Protein AF-A0A2N1RAL5-F1 (afdb_monomer)

Solvent-accessible surface area (backbone atoms only — not comparable to full-atom values): 7710 Å² total; per-residue (Å²): 137,82,58,87,99,52,55,80,84,59,44,75,66,57,49,51,49,62,73,67,53,59,91,88,62,84,84,85,90,74,63,95,84,52,67,53,90,86,69,48,92,73,83,84,86,72,82,98,60,65,66,68,70,50,48,60,52,45,48,76,76,49,85,77,63,82,90,53,84,50,64,41,76,43,75,52,80,60,92,86,56,87,80,82,78,56,68,67,61,54,50,46,54,54,49,48,72,66,37,99,54,85,70,45,74,34,73,37,58,94,88,113

Foldseek 3Di:
DDDPPADPVCDPVNVVVQVPDDPPDDDDDDDPPDPCVVPPPDDDDDPPDDVLVVLLRSLQRHDFDPPDPASAEDEDDDPPDPDPDDVVVSVQVSCVVSDPDRHDYHYDYPVD

Sequence (112 aa):
MVLKHLNPLLSPELMTVLMCMGHGDEIVFSDRNFPSSSNAKRLITYQGTTIEPLLHAVLHHLPIDYLVEHPVHMMRIPSDSDYTGNILGDYQRILDTYNSKPTNIGLLDRQD

Secondary structure (DSSP, 8-state):
-PPTTS-TTS-HHHHHHHHH--TT-------TTS-HHHH-SS----SS--HHHHHHHHHTT-PPPSSSS-SEEEEPPPTT------HHHHHHHHHHHH-SSPPPEEEE-TT-

Mean predicted aligned error: 3.42 Å

Nearest PDB structures (foldseek):
  4a34-assembly1_B  TM=9.397E-01  e=1.232E-05  Streptococcus pneumoniae TIGR4
  2wcv-assembly1_E-2  TM=9.170E-01  e=2.958E-04  Escherichia coli
  3mvk-assembly1_G  TM=9.188E-01  e=5.024E-04  Bifidobacterium longum subsp. infantis ATCC 15697 = JCM 1222 = DSM 20088
  2ob5-assembly1_A-2  TM=8.623E-01  e=7.987E-04  Agrobacterium fabrum str. C58
  2wcv-assembly1_A-2  TM=9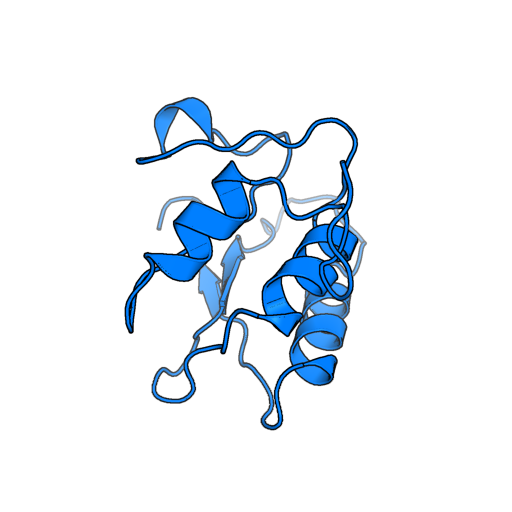.019E-01  e=1.549E-03  Escherichia coli

Structure (mmCIF, N/CA/C/O backbone):
data_AF-A0A2N1RAL5-F1
#
_entry.id   AF-A0A2N1RAL5-F1
#
loop_
_atom_site.group_PDB
_atom_site.id
_atom_site.type_symbol
_atom_site.label_atom_id
_atom_site.label_alt_id
_atom_site.label_comp_id
_atom_site.label_asym_id
_atom_site.label_entity_id
_atom_site.label_seq_id
_atom_site.pdbx_PDB_ins_code
_atom_site.Cartn_x
_atom_site.Cartn_y
_atom_site.Cartn_z
_atom_site.occupancy
_atom_site.B_iso_or_equiv
_atom_site.auth_seq_id
_atom_site.auth_comp_id
_atom_site.auth_asym_id
_atom_site.auth_atom_id
_atom_site.pdbx_PDB_model_num
ATOM 1 N N . MET A 1 1 ? -6.488 21.982 8.846 1.00 55.44 1 MET A N 1
ATOM 2 C CA . MET A 1 1 ? -6.375 21.893 10.320 1.00 55.44 1 MET A CA 1
ATOM 3 C C . MET A 1 1 ? -5.787 20.531 10.649 1.00 55.44 1 MET A C 1
ATOM 5 O O . MET A 1 1 ? -6.260 19.562 10.074 1.00 55.44 1 MET A O 1
ATOM 9 N N . VAL A 1 2 ? -4.747 20.456 11.483 1.00 82.38 2 VAL A N 1
ATOM 10 C CA . VAL A 1 2 ? -4.089 19.188 11.859 1.00 82.38 2 VAL A CA 1
ATOM 11 C C . VAL A 1 2 ? -4.661 18.714 13.192 1.00 82.38 2 VAL A C 1
ATOM 13 O O . VAL A 1 2 ? -4.857 19.525 14.098 1.00 82.38 2 VAL A O 1
ATOM 16 N N . LEU A 1 3 ? -4.955 17.421 13.303 1.00 91.25 3 LEU A N 1
ATOM 17 C CA . LEU A 1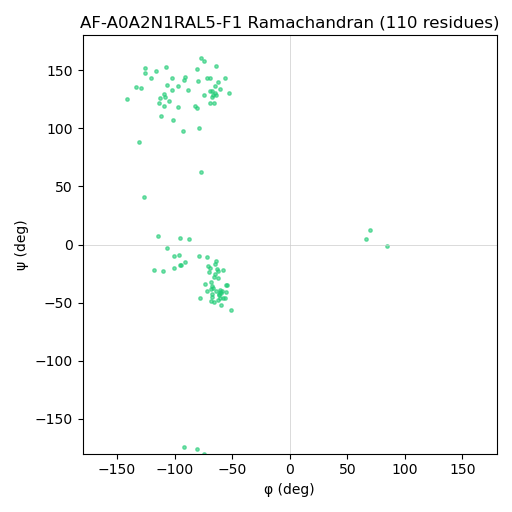 3 ? -5.452 16.812 14.535 1.00 91.25 3 LEU A CA 1
ATOM 18 C C . LEU A 1 3 ? -4.279 16.299 15.376 1.00 91.25 3 LEU A C 1
ATOM 20 O O . LEU A 1 3 ? -3.276 15.826 14.846 1.00 91.25 3 LEU A O 1
ATOM 24 N N . LYS A 1 4 ? -4.399 16.398 16.703 1.00 92.31 4 LYS A N 1
ATOM 25 C CA . LYS A 1 4 ? -3.388 15.851 17.617 1.00 92.31 4 LYS A CA 1
ATOM 26 C C . LYS A 1 4 ? -3.310 14.333 17.434 1.00 92.31 4 LYS A C 1
ATOM 28 O O . LYS A 1 4 ? -4.346 13.687 17.317 1.00 92.31 4 LYS A O 1
ATOM 33 N N . HIS A 1 5 ? -2.094 13.789 17.458 1.00 88.88 5 HIS A N 1
ATOM 34 C CA . HIS A 1 5 ? -1.804 12.349 17.359 1.00 88.88 5 HIS A CA 1
ATOM 35 C C . HIS A 1 5 ? -2.137 11.677 16.017 1.00 88.88 5 HIS A C 1
ATOM 37 O O . HIS A 1 5 ? -1.954 10.471 15.901 1.00 88.88 5 HIS A O 1
ATOM 43 N N . LEU A 1 6 ? -2.568 12.428 14.998 1.00 92.00 6 LEU A N 1
ATOM 44 C CA . LEU A 1 6 ? -2.740 11.908 13.642 1.00 92.00 6 LEU A CA 1
ATOM 45 C C . LEU A 1 6 ? -1.637 12.441 12.736 1.00 92.00 6 LEU A C 1
ATOM 47 O O . LEU A 1 6 ? -1.293 13.625 12.782 1.00 92.00 6 LEU A O 1
ATOM 51 N N . ASN A 1 7 ? -1.093 11.564 11.894 1.00 93.75 7 ASN A N 1
ATOM 52 C CA . ASN A 1 7 ? -0.122 11.972 10.892 1.00 93.75 7 ASN A CA 1
ATOM 53 C C . ASN A 1 7 ? -0.802 12.935 9.890 1.00 93.75 7 ASN A C 1
ATOM 55 O O . ASN A 1 7 ? -1.862 12.595 9.360 1.00 93.75 7 ASN A O 1
ATOM 59 N N . PRO A 1 8 ? -0.226 14.120 9.603 1.00 92.38 8 PRO A N 1
ATOM 60 C CA . PRO A 1 8 ? -0.838 15.111 8.713 1.00 92.38 8 PRO A CA 1
ATOM 61 C C . PRO A 1 8 ? -0.986 14.643 7.258 1.00 92.38 8 PRO A C 1
ATOM 63 O O . PRO A 1 8 ? -1.725 15.269 6.502 1.00 92.38 8 PRO A O 1
ATOM 66 N N . LEU A 1 9 ? -0.318 13.553 6.861 1.00 93.88 9 LEU A N 1
ATOM 67 C CA . LEU A 1 9 ? -0.522 12.907 5.563 1.00 93.88 9 LEU A CA 1
ATOM 68 C C . LEU A 1 9 ? -1.869 12.180 5.472 1.00 93.88 9 LEU A C 1
ATOM 70 O O . LEU A 1 9 ? -2.343 11.905 4.372 1.00 93.88 9 LEU A O 1
ATOM 74 N N . LEU A 1 10 ? -2.526 11.879 6.592 1.00 94.38 10 LEU A N 1
ATOM 75 C CA . LEU A 1 10 ? -3.847 11.261 6.582 1.00 94.38 10 LEU A CA 1
ATOM 76 C C . LEU A 1 10 ? -4.896 12.332 6.299 1.00 94.38 10 LEU A C 1
ATOM 78 O O . LEU A 1 10 ? -5.297 13.101 7.175 1.00 94.38 10 LEU A O 1
ATOM 82 N N . SER A 1 11 ? -5.340 12.385 5.044 1.00 93.88 11 SER A N 1
ATOM 83 C CA . SER A 1 11 ? -6.449 13.244 4.655 1.00 93.88 11 SER A CA 1
ATOM 84 C C . SER A 1 11 ? -7.727 12.786 5.370 1.00 93.88 11 SER A C 1
ATOM 86 O O . SER A 1 11 ? -7.864 11.599 5.688 1.00 93.88 11 SER A O 1
ATOM 88 N N . PRO A 1 12 ? -8.700 13.686 5.601 1.00 94.00 12 PRO A N 1
ATOM 89 C CA . PRO A 1 12 ? -9.991 13.297 6.167 1.00 94.00 12 PRO A CA 1
ATOM 90 C C . PRO A 1 12 ? -10.667 12.179 5.366 1.00 94.00 12 PRO A C 1
ATOM 92 O O . PRO A 1 12 ? -11.311 11.298 5.935 1.00 94.00 12 PRO A O 1
ATOM 95 N N . GLU A 1 13 ? -10.482 12.192 4.044 1.00 94.94 13 GLU A N 1
ATOM 96 C CA . GLU A 1 13 ? -11.027 11.171 3.163 1.00 94.94 13 GLU A CA 1
ATOM 97 C C . GLU A 1 13 ? -10.364 9.806 3.377 1.00 94.94 13 GLU A C 1
ATOM 99 O O . GLU A 1 13 ? -11.072 8.819 3.574 1.00 94.94 13 GLU A O 1
ATOM 104 N N . LEU A 1 14 ? -9.026 9.752 3.407 1.00 95.38 14 LEU A N 1
ATOM 105 C CA . LEU A 1 14 ? -8.297 8.509 3.661 1.00 95.38 14 LEU A CA 1
ATOM 106 C C . LEU A 1 14 ? -8.631 7.953 5.046 1.00 95.38 14 LEU A C 1
ATOM 108 O O . LEU A 1 14 ? -8.899 6.766 5.175 1.00 95.38 14 LEU A O 1
ATOM 112 N N . MET A 1 15 ? -8.693 8.811 6.067 1.00 95.00 15 MET A N 1
ATOM 113 C CA . MET A 1 15 ? -9.078 8.390 7.415 1.00 95.00 15 MET A CA 1
ATOM 114 C C . MET A 1 15 ? -10.486 7.785 7.442 1.00 95.00 15 MET A C 1
ATOM 116 O O . MET A 1 15 ? -10.701 6.753 8.068 1.00 95.00 15 MET A O 1
ATOM 120 N N . THR A 1 16 ? -11.435 8.388 6.721 1.00 95.62 16 THR A N 1
ATOM 121 C CA . THR A 1 16 ? -12.794 7.844 6.604 1.00 95.62 16 THR A CA 1
ATOM 122 C C . THR A 1 16 ? -12.781 6.466 5.944 1.00 95.62 16 THR A C 1
ATOM 124 O O . THR A 1 16 ? -13.462 5.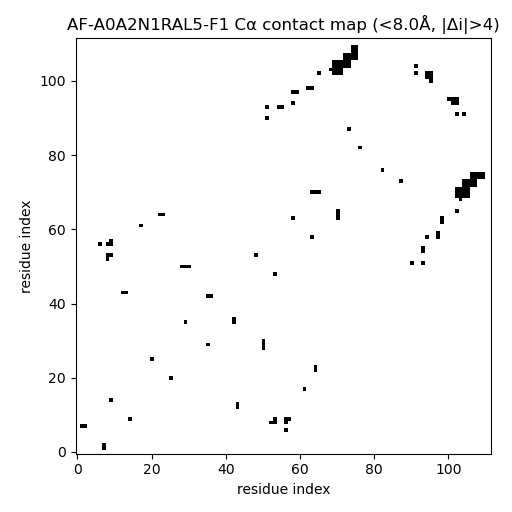568 6.423 1.00 95.62 16 THR A O 1
ATOM 127 N N . VAL A 1 17 ? -11.995 6.275 4.876 1.00 96.62 17 VAL A N 1
ATOM 128 C CA . VAL A 1 17 ? -11.842 4.956 4.238 1.00 96.62 17 VAL A CA 1
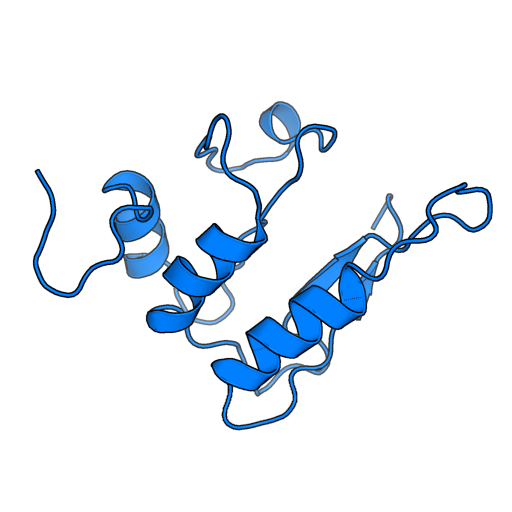ATOM 129 C C . VAL A 1 17 ? -11.297 3.938 5.232 1.00 96.62 17 VAL A C 1
ATOM 131 O O . VAL A 1 17 ? -11.937 2.913 5.428 1.00 96.62 17 VAL A O 1
ATOM 134 N N . LEU A 1 18 ? -10.186 4.245 5.906 1.00 96.38 18 LEU A N 1
ATOM 135 C CA . LEU A 1 18 ? -9.561 3.332 6.868 1.00 96.38 18 LEU A CA 1
ATOM 136 C C . LEU A 1 18 ? -10.510 2.955 8.015 1.00 96.38 18 LEU A C 1
ATOM 138 O O . LEU A 1 18 ? -10.553 1.798 8.411 1.00 96.38 18 LEU A O 1
ATOM 142 N N . MET A 1 19 ? -11.302 3.903 8.527 1.00 96.00 19 MET A N 1
ATOM 143 C CA . MET A 1 19 ? -12.287 3.641 9.587 1.00 96.00 19 MET A CA 1
ATOM 144 C C . MET A 1 19 ? -13.487 2.807 9.120 1.00 96.00 19 MET A C 1
ATOM 146 O O . MET A 1 19 ? -14.157 2.192 9.948 1.00 96.00 19 MET A O 1
ATOM 150 N N . CYS A 1 20 ? -13.796 2.818 7.822 1.00 96.56 20 CYS A N 1
ATOM 151 C CA . CYS A 1 20 ? -14.885 2.035 7.245 1.00 96.56 20 CYS A CA 1
ATOM 152 C C . CYS A 1 20 ? -14.449 0.644 6.767 1.00 96.56 20 CYS A C 1
ATOM 154 O O . CYS A 1 20 ? -15.326 -0.180 6.519 1.00 96.56 20 CYS A O 1
ATOM 156 N N . MET A 1 21 ? -13.144 0.389 6.619 1.00 96.88 21 MET A N 1
ATOM 157 C CA . MET A 1 21 ? -12.625 -0.923 6.231 1.00 96.88 21 MET A CA 1
ATOM 158 C C . MET A 1 21 ? -12.884 -1.955 7.334 1.00 96.88 21 MET A C 1
ATOM 160 O O . MET A 1 21 ? -12.573 -1.736 8.506 1.00 96.88 21 MET A O 1
ATOM 164 N N . GLY A 1 22 ? -13.466 -3.085 6.948 1.00 95.44 22 GLY A N 1
ATOM 165 C CA . GLY A 1 22 ? -13.647 -4.266 7.779 1.00 95.44 22 GLY A CA 1
ATOM 166 C C . GLY A 1 22 ? -12.499 -5.267 7.645 1.00 95.44 22 GLY A C 1
ATOM 167 O O . GLY A 1 22 ? -11.490 -5.033 6.981 1.00 95.44 22 GLY A O 1
ATOM 168 N N . HIS A 1 23 ? -12.657 -6.425 8.286 1.00 93.00 23 HIS A N 1
ATOM 169 C CA . HIS A 1 23 ? -11.699 -7.520 8.154 1.00 93.00 23 HIS A CA 1
ATOM 170 C C . HIS A 1 23 ? -11.734 -8.096 6.732 1.00 93.00 23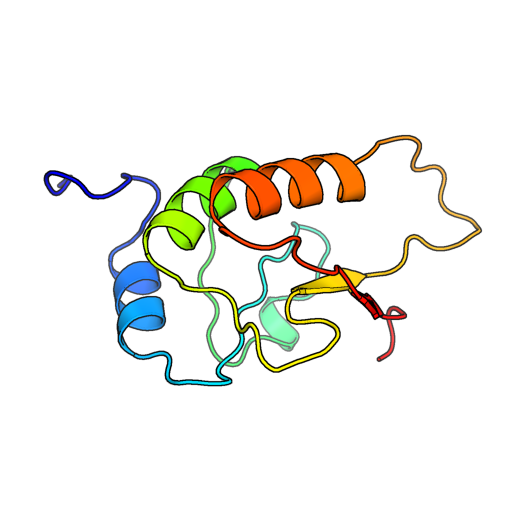 HIS A C 1
ATOM 172 O O . HIS A 1 23 ? -12.805 -8.459 6.245 1.00 93.00 23 HIS A O 1
ATOM 178 N N . GLY A 1 24 ? -10.567 -8.180 6.092 1.00 91.75 24 GLY A N 1
ATOM 179 C CA . GLY A 1 24 ? -10.424 -8.648 4.713 1.00 91.75 24 GLY A CA 1
ATOM 180 C C . GLY A 1 24 ? -10.657 -7.577 3.642 1.00 91.75 24 GLY A C 1
ATOM 181 O O . GLY A 1 24 ? -10.523 -7.887 2.463 1.00 91.75 24 GLY A O 1
ATOM 182 N N . ASP A 1 25 ? -10.984 -6.333 4.014 1.00 96.38 25 ASP A N 1
ATOM 183 C CA . ASP A 1 25 ? -10.974 -5.233 3.049 1.00 96.38 25 ASP A CA 1
ATOM 184 C C . ASP A 1 25 ? -9.537 -4.857 2.673 1.00 96.38 25 ASP A C 1
ATOM 186 O O . ASP A 1 25 ? -8.632 -4.823 3.509 1.00 96.38 25 ASP A O 1
ATOM 190 N N . GLU A 1 26 ? -9.346 -4.508 1.404 1.00 96.19 26 GLU A N 1
ATOM 191 C CA . GLU A 1 26 ? -8.033 -4.235 0.826 1.00 96.19 26 GLU A CA 1
ATOM 192 C C . GLU A 1 26 ? -7.910 -2.780 0.362 1.00 96.19 26 GLU A C 1
ATOM 194 O O . GLU A 1 26 ? -8.873 -2.148 -0.083 1.00 96.19 26 GLU A O 1
ATOM 199 N N . ILE A 1 27 ? -6.689 -2.251 0.429 1.00 97.25 27 ILE A N 1
ATOM 200 C CA . ILE A 1 27 ? -6.334 -0.923 -0.071 1.00 97.25 27 ILE A CA 1
ATOM 201 C C . ILE A 1 27 ? -5.046 -1.006 -0.889 1.00 97.25 27 ILE A C 1
ATOM 203 O O . ILE A 1 27 ? -4.073 -1.636 -0.482 1.00 97.25 27 ILE A O 1
ATOM 207 N N . VAL A 1 28 ? -5.033 -0.340 -2.046 1.00 97.38 28 VAL A N 1
ATOM 208 C CA . VAL A 1 28 ? -3.875 -0.303 -2.946 1.00 97.38 28 VAL A CA 1
ATOM 209 C C . VAL A 1 28 ? -3.183 1.052 -2.843 1.00 97.38 28 VAL A C 1
ATOM 211 O O . VAL A 1 28 ? -3.790 2.093 -3.099 1.00 97.38 28 VAL A O 1
ATOM 214 N N . PHE A 1 29 ? -1.888 1.035 -2.527 1.00 96.94 29 PHE A N 1
ATOM 215 C CA . PHE A 1 29 ? -1.009 2.198 -2.639 1.00 96.94 29 PHE A CA 1
ATOM 216 C C . PHE A 1 29 ? -0.328 2.175 -4.002 1.00 96.94 29 PHE A C 1
ATOM 218 O O . PHE A 1 29 ? 0.648 1.463 -4.217 1.00 96.94 29 PHE A O 1
ATOM 225 N N . SER A 1 30 ? -0.884 2.930 -4.943 1.00 96.00 30 SER A N 1
ATOM 226 C CA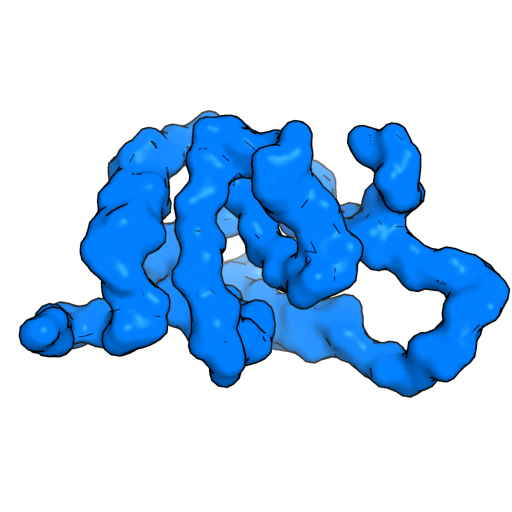 . SER A 1 30 ? -0.440 2.926 -6.332 1.00 96.00 30 SER A CA 1
ATOM 227 C C . SER A 1 30 ? 0.625 3.988 -6.609 1.00 96.00 30 SER A C 1
ATOM 229 O O . SER A 1 30 ? 0.506 5.119 -6.132 1.00 96.00 30 SER A O 1
ATOM 231 N N . ASP A 1 31 ? 1.619 3.663 -7.438 1.00 94.38 31 ASP A N 1
ATOM 232 C CA . ASP A 1 31 ? 2.542 4.660 -7.985 1.00 94.38 31 ASP A CA 1
ATOM 233 C C . ASP A 1 31 ? 1.882 5.518 -9.086 1.00 94.38 31 ASP A C 1
ATOM 235 O O . ASP A 1 31 ? 0.712 5.351 -9.431 1.00 94.38 31 ASP A O 1
ATOM 239 N N . ARG A 1 32 ? 2.645 6.460 -9.654 1.00 93.44 32 ARG A N 1
ATOM 240 C CA . ARG A 1 32 ? 2.153 7.384 -10.690 1.00 93.44 32 ARG A CA 1
ATOM 241 C C . ARG A 1 32 ? 1.844 6.728 -12.046 1.00 93.44 32 ARG A C 1
ATOM 243 O O . ARG A 1 32 ? 1.197 7.357 -12.876 1.00 93.44 32 ARG A O 1
ATOM 250 N N . ASN A 1 33 ? 2.405 5.551 -12.316 1.00 92.94 33 ASN A N 1
ATOM 251 C CA . ASN A 1 33 ? 2.286 4.835 -13.586 1.00 92.94 33 ASN A CA 1
ATOM 252 C C . ASN A 1 33 ? 1.158 3.794 -13.541 1.00 92.94 33 ASN A C 1
ATOM 254 O O . ASN A 1 33 ? 0.712 3.326 -14.590 1.00 92.94 33 ASN A O 1
ATOM 258 N N . PHE A 1 34 ? 0.703 3.418 -12.345 1.00 95.44 34 PHE A N 1
ATOM 259 C CA . PHE A 1 34 ? -0.434 2.532 -12.172 1.00 95.44 34 PHE A CA 1
ATOM 260 C C . PHE A 1 34 ? -1.723 3.193 -12.700 1.00 95.44 34 PHE A C 1
ATOM 262 O O . PHE A 1 34 ? -1.982 4.370 -12.431 1.00 95.44 34 PHE A O 1
ATOM 269 N N . PRO A 1 35 ? -2.575 2.458 -13.435 1.00 96.38 35 PRO A N 1
ATOM 270 C CA . PRO A 1 35 ? -3.821 2.982 -13.986 1.00 96.38 35 PRO A CA 1
ATOM 271 C C . PRO A 1 35 ? -4.927 3.104 -12.916 1.00 96.38 35 PRO A C 1
ATOM 273 O O . PRO A 1 35 ? -5.976 2.463 -13.009 1.00 96.38 35 PRO A O 1
ATOM 276 N N . SER A 1 36 ? -4.719 3.933 -11.886 1.00 96.94 36 SER A N 1
ATOM 277 C CA . SER A 1 36 ? -5.636 4.053 -10.740 1.00 96.94 36 SER A CA 1
ATOM 278 C C . SER A 1 36 ? -7.032 4.515 -11.162 1.00 96.94 36 SER A C 1
ATOM 280 O O . SER A 1 36 ? -8.026 3.970 -10.692 1.00 96.94 36 SER A O 1
ATOM 282 N N . SER A 1 37 ? -7.125 5.466 -12.097 1.00 96.56 37 SER A N 1
ATOM 283 C CA . SER A 1 37 ? -8.407 6.037 -12.541 1.00 96.56 37 SER A CA 1
ATOM 284 C C . SER A 1 37 ? -9.354 5.027 -13.189 1.00 96.56 37 SER A C 1
ATOM 286 O O . SER A 1 37 ? -10.563 5.217 -13.122 1.00 96.56 37 SER A O 1
ATOM 288 N N . SER A 1 38 ? -8.831 3.972 -13.821 1.00 97.12 38 SER A N 1
ATOM 289 C CA . SER A 1 38 ? -9.655 2.939 -14.463 1.00 97.12 38 SER A CA 1
ATOM 290 C C . SER A 1 38 ? -9.936 1.731 -13.569 1.00 97.12 38 SER A C 1
ATOM 292 O O . SER A 1 38 ? -10.837 0.964 -13.884 1.00 97.12 38 SER A O 1
ATOM 294 N N . ASN A 1 39 ? -9.171 1.538 -12.489 1.00 96.12 39 ASN A N 1
ATOM 295 C CA . ASN A 1 39 ? -9.249 0.337 -11.644 1.00 96.12 39 ASN A CA 1
ATOM 296 C C . ASN A 1 39 ? -9.839 0.600 -10.253 1.00 96.12 39 ASN A C 1
ATOM 298 O O . ASN A 1 39 ? -10.335 -0.317 -9.602 1.00 96.12 39 ASN A O 1
ATOM 302 N N . ALA A 1 40 ? -9.785 1.838 -9.764 1.00 96.69 40 ALA A N 1
ATOM 303 C CA . ALA A 1 40 ? -10.213 2.147 -8.409 1.00 96.69 40 ALA A CA 1
ATOM 304 C C . ALA A 1 40 ? -11.744 2.134 -8.273 1.00 96.69 40 ALA A C 1
ATOM 306 O O . ALA A 1 40 ? -12.450 2.856 -8.974 1.00 96.69 40 ALA A O 1
ATOM 307 N N . LYS A 1 41 ? -12.256 1.396 -7.279 1.00 95.44 41 LYS A N 1
ATOM 308 C CA . LYS A 1 41 ? -13.647 1.551 -6.806 1.00 95.44 41 LYS A CA 1
ATOM 309 C C . LYS A 1 41 ? -13.854 2.905 -6.119 1.00 95.44 41 LYS A C 1
ATOM 311 O O . LYS A 1 41 ? -14.910 3.518 -6.233 1.00 95.44 41 LYS A O 1
ATOM 316 N N . ARG A 1 42 ? -12.825 3.364 -5.402 1.00 95.81 42 ARG A N 1
ATOM 317 C CA . ARG A 1 42 ? -12.732 4.682 -4.775 1.00 95.81 42 ARG A CA 1
ATOM 318 C C . ARG A 1 42 ? -11.304 5.186 -4.929 1.00 95.81 42 ARG A C 1
ATOM 320 O O . ARG A 1 42 ? -10.371 4.493 -4.537 1.00 95.81 42 ARG A O 1
ATOM 327 N N . LEU A 1 43 ? -11.144 6.373 -5.506 1.00 96.69 43 LEU A N 1
ATOM 328 C CA . LEU A 1 43 ? -9.838 6.951 -5.807 1.00 96.69 43 LEU A CA 1
ATOM 329 C C . LEU A 1 43 ? -9.545 8.128 -4.877 1.00 96.69 43 LEU A C 1
ATOM 331 O O . LEU A 1 43 ? -10.242 9.137 -4.927 1.00 96.69 43 LEU A O 1
ATOM 335 N N . ILE A 1 44 ? -8.475 8.018 -4.089 1.00 96.38 44 ILE A N 1
ATOM 336 C CA . ILE A 1 44 ? -7.908 9.126 -3.312 1.00 96.38 44 ILE A CA 1
ATOM 337 C C . ILE A 1 44 ? -6.539 9.438 -3.904 1.00 96.38 44 ILE A C 1
ATOM 339 O O . ILE A 1 44 ? -5.703 8.549 -4.045 1.00 96.38 44 ILE A O 1
ATOM 343 N N . THR A 1 45 ? -6.310 10.697 -4.271 1.00 94.88 45 THR A N 1
ATOM 344 C CA . THR A 1 45 ? -5.084 11.099 -4.971 1.00 94.88 45 THR A CA 1
ATOM 345 C C . THR A 1 45 ? -4.168 11.910 -4.062 1.00 94.88 45 THR A C 1
ATOM 347 O O . THR A 1 45 ? -4.570 12.944 -3.533 1.00 94.88 45 THR A O 1
ATOM 350 N N . TYR A 1 46 ? -2.912 11.478 -3.950 1.00 92.94 46 TYR A N 1
ATOM 351 C CA . TYR A 1 46 ? -1.843 12.189 -3.252 1.00 92.94 46 TYR A CA 1
ATOM 352 C C . TYR A 1 46 ? -0.799 12.681 -4.253 1.00 92.94 46 TYR A C 1
ATOM 354 O O . TYR A 1 46 ? -0.071 11.892 -4.847 1.00 92.94 46 TYR A O 1
ATOM 362 N N . GLN A 1 47 ? -0.720 13.996 -4.449 1.00 87.38 47 GLN A N 1
ATOM 36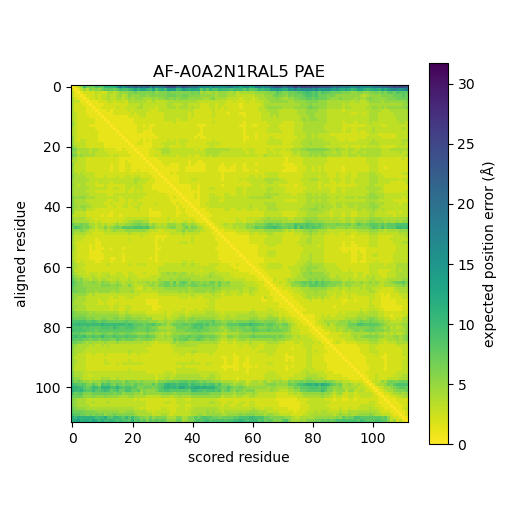3 C CA . GLN A 1 47 ? 0.260 14.603 -5.352 1.00 87.38 47 GLN A CA 1
ATOM 364 C C . GLN A 1 47 ? 1.566 14.896 -4.606 1.00 87.38 47 GLN A C 1
ATOM 366 O O . GLN A 1 47 ? 1.548 15.447 -3.507 1.00 87.38 47 GLN A O 1
ATOM 371 N N . GLY A 1 48 ? 2.704 14.527 -5.199 1.00 87.69 48 GLY A N 1
ATOM 372 C CA . GLY A 1 48 ? 4.036 14.834 -4.657 1.00 87.69 48 GLY A CA 1
ATOM 373 C C . GLY A 1 48 ? 4.418 14.092 -3.369 1.00 87.69 48 GLY A C 1
ATOM 374 O O . GLY A 1 48 ? 5.400 14.458 -2.734 1.00 87.69 48 GLY A O 1
ATOM 375 N N . THR A 1 49 ? 3.661 13.065 -2.977 1.00 93.31 49 THR A N 1
ATOM 376 C CA . THR A 1 49 ? 3.969 12.212 -1.820 1.00 93.31 49 THR A CA 1
ATOM 377 C C . THR A 1 49 ? 4.405 10.840 -2.317 1.00 93.31 49 THR A C 1
ATOM 379 O O . THR A 1 49 ? 3.730 10.247 -3.156 1.00 93.31 49 THR A O 1
ATOM 382 N N . THR A 1 50 ? 5.537 10.337 -1.828 1.00 93.75 50 THR A N 1
ATOM 383 C CA . THR A 1 50 ? 5.952 8.954 -2.087 1.00 93.75 50 THR A CA 1
ATOM 384 C C . THR A 1 50 ? 5.153 7.989 -1.211 1.00 93.75 50 THR A C 1
ATOM 386 O O . THR A 1 50 ? 4.566 8.379 -0.203 1.00 93.75 50 THR A O 1
ATOM 389 N N . ILE A 1 51 ? 5.116 6.712 -1.586 1.00 96.25 51 ILE A N 1
ATOM 390 C CA . ILE A 1 51 ? 4.333 5.705 -0.856 1.00 96.25 51 ILE A CA 1
ATOM 391 C C . ILE A 1 51 ? 4.899 5.458 0.551 1.00 96.25 51 ILE A C 1
ATOM 393 O O . ILE A 1 51 ? 4.126 5.322 1.490 1.00 96.25 51 ILE A O 1
ATOM 397 N N . GLU A 1 52 ? 6.223 5.465 0.734 1.00 95.88 52 GLU A N 1
ATOM 398 C CA . GLU A 1 52 ? 6.873 5.197 2.031 1.00 95.88 52 GLU A CA 1
ATOM 399 C C . GLU A 1 52 ? 6.328 6.033 3.210 1.00 95.88 52 GLU A C 1
ATOM 401 O O . GLU A 1 52 ? 5.863 5.444 4.189 1.00 95.88 52 GLU A O 1
ATOM 406 N N . PRO A 1 53 ? 6.313 7.382 3.167 1.00 95.38 53 PRO A N 1
ATOM 407 C CA . PRO A 1 53 ? 5.783 8.182 4.268 1.00 95.38 53 PRO A CA 1
ATOM 408 C C . PRO A 1 53 ? 4.274 7.985 4.468 1.00 95.38 53 PRO A C 1
ATOM 410 O O . PRO A 1 53 ? 3.785 8.109 5.593 1.00 95.38 53 PRO A O 1
ATOM 413 N N . LEU A 1 54 ? 3.534 7.649 3.406 1.00 95.75 54 LEU A N 1
ATOM 414 C CA . LEU A 1 54 ? 2.113 7.329 3.505 1.00 95.75 54 LEU A CA 1
ATOM 415 C C . LEU A 1 54 ? 1.893 5.969 4.184 1.00 95.75 54 LEU A C 1
ATOM 417 O O . LEU A 1 54 ? 1.020 5.866 5.041 1.00 95.75 54 LEU A O 1
ATOM 421 N N . LEU A 1 55 ? 2.718 4.960 3.888 1.00 96.44 55 LEU A N 1
ATOM 422 C CA . LEU A 1 55 ? 2.685 3.663 4.568 1.00 96.44 55 LEU A CA 1
ATOM 423 C C . LEU A 1 55 ? 2.948 3.817 6.066 1.00 96.44 55 LEU A C 1
ATOM 425 O O . LEU A 1 55 ? 2.174 3.300 6.864 1.00 96.44 55 LEU A O 1
ATOM 429 N N . HIS A 1 56 ? 3.960 4.594 6.466 1.00 95.75 56 HIS A N 1
ATOM 430 C CA . HIS A 1 56 ? 4.196 4.911 7.881 1.00 95.75 56 HIS A CA 1
ATOM 431 C C . HIS A 1 56 ? 2.971 5.544 8.560 1.00 95.75 56 HIS A C 1
ATOM 433 O O . HIS A 1 56 ? 2.657 5.235 9.710 1.00 95.75 56 HIS A O 1
ATOM 439 N N . ALA A 1 57 ? 2.281 6.447 7.858 1.00 95.38 57 ALA A N 1
ATOM 440 C CA . ALA A 1 57 ? 1.086 7.106 8.369 1.00 95.38 57 ALA A CA 1
ATOM 441 C C . ALA A 1 57 ? -0.089 6.129 8.530 1.00 95.38 57 ALA A C 1
ATOM 443 O O . ALA A 1 57 ? -0.796 6.186 9.534 1.00 95.38 57 ALA A O 1
ATOM 444 N N . VAL A 1 58 ? -0.295 5.242 7.554 1.00 95.94 58 VAL A N 1
ATOM 445 C CA . VAL A 1 58 ? -1.428 4.310 7.539 1.00 95.94 58 VAL A CA 1
ATOM 446 C C . VAL A 1 58 ? -1.213 3.129 8.480 1.00 95.94 58 VAL A C 1
ATOM 448 O O . VAL A 1 58 ? -2.108 2.827 9.265 1.00 95.94 58 VAL A O 1
ATOM 451 N N . LEU A 1 59 ? -0.039 2.493 8.467 1.00 95.31 59 LEU A N 1
ATOM 452 C CA . LEU A 1 59 ? 0.255 1.297 9.272 1.00 95.31 59 LEU A CA 1
ATOM 453 C C . LEU A 1 59 ? 0.241 1.562 10.782 1.00 95.31 59 LEU A C 1
ATOM 455 O O . LEU A 1 59 ? 0.099 0.637 11.573 1.00 95.31 59 LEU A O 1
ATOM 459 N N . HIS A 1 60 ? 0.319 2.827 11.202 1.00 93.25 60 HIS A N 1
ATOM 460 C CA . HIS A 1 60 ? 0.080 3.193 12.596 1.00 93.25 60 HIS A CA 1
ATOM 461 C C . HIS A 1 60 ? -1.371 2.933 13.049 1.00 93.25 60 HIS A C 1
ATOM 463 O O . HIS A 1 60 ? -1.620 2.741 14.237 1.00 93.25 60 HIS A O 1
ATOM 469 N N . HIS A 1 61 ? -2.325 2.936 12.114 1.00 92.81 61 HIS A N 1
ATOM 470 C CA . HIS A 1 61 ? -3.758 2.793 12.381 1.00 92.81 61 HIS A CA 1
ATOM 471 C C . HIS A 1 61 ? -4.383 1.543 11.748 1.00 92.81 61 HIS A C 1
ATOM 473 O O . HIS A 1 61 ? -5.437 1.109 12.206 1.00 92.81 61 HIS A O 1
ATOM 479 N N . LEU A 1 62 ? -3.764 0.984 10.704 1.00 93.81 62 LEU A N 1
ATOM 480 C CA . LEU A 1 62 ? -4.275 -0.159 9.953 1.00 93.81 62 LEU A CA 1
ATOM 481 C C . LEU A 1 62 ? -3.556 -1.450 10.382 1.00 93.81 62 LEU A C 1
ATOM 483 O O . LEU A 1 62 ? -2.393 -1.634 10.014 1.00 93.81 62 LEU A O 1
ATOM 487 N N . PRO A 1 63 ? -4.215 -2.351 11.133 1.00 92.19 63 PRO A N 1
ATOM 488 C CA . PRO A 1 63 ? -3.642 -3.653 11.446 1.00 92.19 63 PRO A CA 1
ATOM 489 C C . PRO A 1 63 ? -3.587 -4.526 10.187 1.00 92.19 63 PRO A C 1
ATOM 491 O O . PRO A 1 63 ? -4.580 -4.653 9.472 1.00 92.19 63 PRO A O 1
ATOM 494 N N . ILE A 1 64 ? -2.436 -5.151 9.939 1.00 92.44 64 ILE A N 1
ATOM 495 C CA . ILE A 1 64 ? -2.268 -6.107 8.840 1.00 92.44 64 ILE A CA 1
ATOM 496 C C . ILE A 1 64 ? -2.837 -7.469 9.243 1.00 92.44 64 ILE A C 1
ATOM 498 O O . ILE A 1 64 ? -2.689 -7.909 10.387 1.00 92.44 64 ILE A O 1
ATOM 502 N N . ASP A 1 65 ? -3.501 -8.133 8.297 1.00 89.88 65 ASP A N 1
ATOM 503 C CA . ASP A 1 65 ? -4.071 -9.457 8.521 1.00 89.88 65 ASP A CA 1
ATOM 504 C C . ASP A 1 65 ? -2.965 -10.492 8.783 1.00 89.88 65 ASP A C 1
ATOM 506 O O . ASP A 1 65 ? -1.976 -10.577 8.062 1.00 89.88 65 ASP A O 1
ATOM 510 N N . TYR A 1 66 ? -3.118 -11.279 9.843 1.00 85.31 66 TYR A N 1
ATOM 511 C CA . TYR A 1 66 ? -2.144 -12.284 10.268 1.00 85.31 66 TYR A CA 1
ATOM 512 C C . TYR A 1 66 ? -2.595 -13.720 9.971 1.00 85.31 66 TYR A C 1
ATOM 514 O O . TYR A 1 66 ? -1.865 -14.657 10.301 1.00 85.31 66 TYR A O 1
ATOM 522 N N . LEU A 1 67 ? -3.804 -13.909 9.431 1.00 88.12 67 LEU A N 1
ATOM 523 C CA . LEU A 1 67 ? -4.399 -15.224 9.173 1.00 88.12 67 LEU A CA 1
ATOM 524 C C . LEU A 1 67 ? -4.201 -15.711 7.734 1.00 88.12 67 LEU A C 1
ATOM 526 O O . LEU A 1 67 ? -4.495 -16.870 7.444 1.00 88.12 67 LEU A O 1
ATOM 530 N N . VAL A 1 68 ? -3.693 -14.856 6.849 1.00 91.06 68 VAL A N 1
ATOM 531 C CA . VAL A 1 68 ? -3.433 -15.175 5.441 1.00 91.06 68 VAL A CA 1
ATOM 532 C C . VAL A 1 68 ? -1.936 -15.312 5.174 1.00 91.06 68 VAL A C 1
ATOM 534 O O . VAL A 1 68 ? -1.108 -14.714 5.859 1.00 91.06 68 VAL A O 1
ATOM 537 N N . GLU A 1 69 ? -1.582 -16.114 4.169 1.00 92.19 69 GLU A N 1
ATOM 538 C CA . GLU A 1 69 ? -0.181 -16.391 3.823 1.00 92.19 69 GLU A CA 1
ATOM 539 C C . GLU A 1 69 ? 0.563 -15.137 3.344 1.00 92.19 69 GLU A C 1
ATOM 541 O O . GLU A 1 69 ? 1.709 -14.915 3.737 1.00 92.19 69 GLU A O 1
ATOM 546 N N . HIS A 1 70 ? -0.111 -14.303 2.546 1.00 95.06 70 HIS A N 1
ATOM 547 C CA . HIS A 1 70 ? 0.413 -13.060 1.986 1.00 95.06 70 HIS A CA 1
ATOM 548 C C . HIS A 1 70 ? -0.590 -11.919 2.217 1.00 95.06 70 HIS A C 1
ATOM 550 O O . HIS A 1 70 ? -1.458 -11.686 1.381 1.00 95.06 70 HIS A O 1
ATOM 556 N N . PRO A 1 71 ? -0.528 -11.200 3.350 1.00 94.44 71 PRO A N 1
ATOM 557 C CA . PRO A 1 71 ? -1.458 -10.099 3.624 1.00 94.44 71 PRO A CA 1
ATOM 558 C C . PRO A 1 71 ? -1.096 -8.798 2.897 1.00 94.44 71 PRO A C 1
ATOM 560 O O . PRO A 1 71 ? -1.865 -7.841 2.909 1.00 94.44 71 PRO A O 1
ATOM 563 N N . VAL A 1 72 ? 0.088 -8.742 2.283 1.00 96.38 72 VAL A N 1
ATOM 564 C CA . VAL A 1 72 ? 0.547 -7.620 1.464 1.00 96.38 72 VAL A CA 1
ATOM 565 C C . VAL A 1 72 ? 1.023 -8.172 0.135 1.00 96.38 72 VAL A C 1
ATOM 567 O O . VAL A 1 72 ? 1.774 -9.145 0.099 1.00 96.38 72 VAL A O 1
ATOM 570 N N . HIS A 1 73 ? 0.624 -7.518 -0.949 1.00 96.94 73 HIS A N 1
ATOM 571 C CA . HIS A 1 73 ? 1.032 -7.878 -2.298 1.00 96.94 73 HIS A CA 1
ATOM 572 C C . HIS A 1 73 ? 1.751 -6.716 -2.973 1.00 96.94 73 HIS A C 1
ATOM 574 O O . HIS A 1 73 ? 1.394 -5.550 -2.799 1.00 96.94 73 HIS A O 1
ATOM 580 N N . MET A 1 74 ? 2.762 -7.048 -3.770 1.00 97.12 74 MET A N 1
ATOM 581 C CA . MET A 1 74 ? 3.428 -6.120 -4.677 1.00 97.12 74 MET A CA 1
ATOM 582 C C . MET A 1 74 ? 3.421 -6.687 -6.091 1.00 97.12 74 MET A C 1
ATOM 584 O O . MET A 1 74 ? 3.443 -7.901 -6.294 1.00 97.12 74 MET A O 1
ATOM 588 N N . MET A 1 75 ? 3.438 -5.798 -7.082 1.00 96.19 75 MET A N 1
ATOM 589 C CA . MET A 1 75 ? 3.652 -6.217 -8.461 1.00 96.19 75 MET A CA 1
ATOM 590 C C . MET A 1 75 ? 5.081 -6.745 -8.612 1.00 96.19 75 MET A C 1
ATOM 592 O O . MET A 1 75 ? 6.048 -6.096 -8.200 1.00 96.19 75 MET A O 1
ATOM 596 N N . ARG A 1 76 ? 5.219 -7.915 -9.233 1.00 94.88 76 ARG A N 1
ATOM 597 C CA . ARG A 1 76 ? 6.506 -8.484 -9.611 1.00 94.88 76 ARG A CA 1
ATOM 598 C C . ARG A 1 76 ? 7.214 -7.545 -10.579 1.00 94.88 76 ARG A C 1
ATOM 600 O O . ARG A 1 76 ? 6.632 -7.074 -11.555 1.00 94.88 76 ARG A O 1
ATOM 607 N N . ILE A 1 77 ? 8.494 -7.305 -10.319 1.00 92.75 77 ILE A N 1
ATOM 608 C CA . ILE A 1 77 ? 9.351 -6.562 -11.240 1.00 92.75 77 ILE A CA 1
ATOM 609 C C . ILE A 1 77 ? 9.565 -7.443 -12.481 1.00 92.75 77 ILE A C 1
ATOM 611 O O . ILE A 1 77 ? 10.041 -8.572 -12.323 1.00 92.75 77 ILE A O 1
ATOM 615 N N . PRO A 1 78 ? 9.210 -6.974 -13.692 1.00 90.25 78 PRO A N 1
ATOM 616 C CA . PRO A 1 78 ? 9.437 -7.731 -14.918 1.00 90.25 78 PRO A CA 1
ATOM 617 C C . PRO A 1 78 ? 10.911 -8.111 -15.080 1.00 90.25 78 PRO A C 1
ATOM 619 O O . PRO A 1 78 ? 11.799 -7.329 -14.740 1.00 90.25 78 PRO A O 1
ATOM 622 N N . SER A 1 79 ? 11.181 -9.302 -15.616 1.00 89.25 79 SER A N 1
ATOM 623 C CA . SER A 1 79 ? 12.549 -9.814 -15.783 1.00 89.25 79 SER A CA 1
ATOM 624 C C . SER A 1 79 ? 13.412 -8.978 -16.734 1.00 89.25 79 SER A C 1
ATOM 626 O O . SER A 1 79 ? 14.633 -9.068 -16.688 1.00 89.25 79 SER A O 1
ATOM 628 N N . ASP A 1 80 ? 12.780 -8.202 -17.611 1.00 92.50 80 ASP A N 1
ATOM 629 C CA . ASP A 1 80 ? 13.396 -7.291 -18.576 1.00 92.50 80 ASP A CA 1
ATOM 630 C C . ASP A 1 80 ? 13.490 -5.837 -18.073 1.00 92.50 80 ASP A C 1
ATOM 632 O O . ASP A 1 80 ? 13.903 -4.951 -18.820 1.00 92.50 80 ASP A O 1
ATOM 636 N N . SER A 1 81 ? 13.124 -5.580 -16.814 1.00 90.38 81 SER A N 1
ATOM 637 C CA . SER A 1 81 ? 13.241 -4.267 -16.178 1.00 90.38 81 SER A CA 1
ATOM 638 C C . SER A 1 81 ? 14.703 -3.874 -15.934 1.00 90.38 81 SER A C 1
ATOM 640 O O . SER A 1 81 ? 15.522 -4.697 -15.529 1.00 90.38 81 SER A O 1
ATOM 642 N N . ASP A 1 82 ? 15.020 -2.588 -16.098 1.00 93.69 82 ASP A N 1
ATOM 643 C CA . ASP A 1 82 ? 16.310 -1.982 -15.739 1.00 93.69 82 ASP A CA 1
ATOM 644 C C . ASP A 1 82 ? 16.361 -1.492 -14.277 1.00 93.69 82 ASP A C 1
ATOM 646 O O . ASP A 1 82 ? 17.340 -0.881 -13.839 1.00 93.69 82 ASP A O 1
ATOM 650 N N . TYR A 1 83 ? 15.308 -1.759 -13.501 1.00 92.38 83 TYR A N 1
ATOM 651 C CA . TYR A 1 83 ? 15.216 -1.363 -12.103 1.00 92.38 83 TYR A CA 1
ATOM 652 C C . TYR A 1 83 ? 16.253 -2.087 -11.232 1.00 92.38 83 TYR A C 1
ATOM 654 O O . TYR A 1 83 ? 16.249 -3.309 -11.107 1.00 92.38 83 TYR A O 1
ATOM 662 N N . THR A 1 84 ? 17.102 -1.309 -10.559 1.00 91.00 84 THR A N 1
ATOM 663 C CA . THR A 1 84 ? 18.187 -1.803 -9.687 1.00 91.00 84 THR A CA 1
ATOM 664 C C . THR A 1 84 ? 17.998 -1.450 -8.208 1.00 91.00 84 THR A C 1
ATOM 666 O O . THR A 1 84 ? 18.900 -1.656 -7.397 1.00 91.00 84 THR A O 1
ATOM 669 N N . GLY A 1 85 ? 16.843 -0.886 -7.842 1.00 93.19 85 GLY A N 1
ATOM 670 C CA . GLY A 1 85 ? 16.549 -0.491 -6.464 1.00 93.19 85 GLY A CA 1
ATOM 671 C C . GLY A 1 85 ? 16.091 -1.653 -5.574 1.00 93.19 85 GLY A C 1
ATOM 672 O O . GLY A 1 85 ? 16.043 -2.807 -5.993 1.00 93.19 85 GLY A O 1
ATOM 673 N N . ASN A 1 86 ? 15.722 -1.331 -4.331 1.00 94.56 86 ASN A N 1
ATOM 674 C CA . ASN A 1 86 ? 15.312 -2.307 -3.317 1.00 94.56 86 ASN A CA 1
ATOM 675 C C . ASN A 1 86 ? 13.942 -1.982 -2.693 1.00 94.56 86 ASN A C 1
ATOM 677 O O . ASN A 1 86 ? 13.751 -2.142 -1.489 1.00 94.56 86 ASN A O 1
ATOM 681 N N . ILE A 1 87 ? 12.971 -1.544 -3.501 1.00 93.88 87 ILE A N 1
ATOM 682 C CA . ILE A 1 87 ? 11.660 -1.115 -2.986 1.00 93.88 87 ILE A CA 1
ATOM 683 C C . ILE A 1 87 ? 10.969 -2.193 -2.141 1.00 93.88 87 ILE A C 1
ATOM 685 O O . ILE A 1 87 ? 10.342 -1.880 -1.134 1.00 93.88 87 ILE A O 1
ATOM 689 N N . LEU A 1 88 ? 11.137 -3.471 -2.498 1.00 94.44 88 LEU A N 1
ATOM 690 C CA . LEU A 1 88 ? 10.605 -4.589 -1.720 1.00 94.44 88 LEU A CA 1
ATOM 691 C C . LEU A 1 88 ? 11.226 -4.640 -0.322 1.00 94.44 88 LEU A C 1
ATOM 693 O O . LEU A 1 88 ? 10.503 -4.738 0.663 1.00 94.44 88 LEU A O 1
ATOM 697 N N . GLY A 1 89 ? 12.554 -4.541 -0.220 1.00 95.56 89 GLY A N 1
ATOM 698 C CA . GLY A 1 89 ? 13.239 -4.535 1.070 1.00 95.56 89 GLY A CA 1
ATOM 699 C C . GLY A 1 89 ? 12.953 -3.275 1.891 1.00 95.56 89 GLY A C 1
ATOM 700 O O . GLY A 1 89 ? 12.900 -3.347 3.118 1.00 95.56 89 GLY A O 1
ATOM 701 N N . ASP A 1 90 ? 12.737 -2.133 1.237 1.00 95.75 90 ASP A N 1
ATOM 702 C CA . ASP A 1 90 ? 12.336 -0.898 1.911 1.00 95.75 90 ASP A CA 1
ATOM 703 C C . ASP A 1 90 ? 10.923 -1.017 2.494 1.00 95.75 90 ASP A C 1
ATOM 705 O O . ASP A 1 90 ? 10.726 -0.718 3.671 1.00 95.75 90 ASP A O 1
ATOM 709 N N . TYR A 1 91 ? 9.962 -1.558 1.741 1.00 96.25 91 TYR A N 1
ATOM 710 C CA . TYR A 1 91 ? 8.608 -1.798 2.249 1.00 96.25 91 TYR A CA 1
ATOM 711 C C . TYR A 1 91 ? 8.566 -2.898 3.306 1.00 96.25 91 TYR A C 1
ATOM 713 O O . TYR A 1 91 ? 7.872 -2.732 4.308 1.00 96.25 91 TYR A O 1
ATOM 721 N N . GLN A 1 92 ? 9.352 -3.967 3.153 1.00 95.69 92 GLN A N 1
ATOM 722 C CA . GLN A 1 92 ? 9.486 -5.005 4.175 1.00 95.69 92 GLN A CA 1
ATOM 723 C C . GLN A 1 92 ? 9.934 -4.404 5.512 1.00 95.69 92 GLN A C 1
ATOM 725 O O . GLN A 1 92 ? 9.317 -4.657 6.541 1.00 95.69 92 GLN A O 1
ATOM 730 N N . ARG A 1 93 ? 10.946 -3.528 5.493 1.00 95.56 93 ARG A N 1
ATOM 731 C CA . ARG A 1 93 ? 11.442 -2.848 6.699 1.00 95.56 93 ARG A CA 1
ATOM 732 C C . ARG A 1 93 ? 10.366 -1.997 7.373 1.00 95.56 93 ARG A C 1
ATOM 734 O O . ARG A 1 93 ? 10.296 -1.951 8.602 1.00 95.56 93 ARG A O 1
ATOM 741 N N . ILE A 1 94 ? 9.534 -1.316 6.583 1.00 96.00 94 ILE A N 1
ATOM 742 C CA . ILE A 1 94 ? 8.410 -0.535 7.108 1.00 96.00 94 ILE A CA 1
ATOM 743 C C . ILE A 1 94 ? 7.389 -1.477 7.754 1.00 96.00 94 ILE A C 1
ATOM 745 O O . ILE A 1 94 ? 7.014 -1.251 8.900 1.00 96.00 94 ILE A O 1
ATOM 749 N N . LEU A 1 95 ? 6.982 -2.553 7.078 1.00 95.00 95 LEU A N 1
ATOM 750 C CA . LEU A 1 95 ? 6.024 -3.527 7.617 1.00 95.00 95 LEU A CA 1
ATOM 751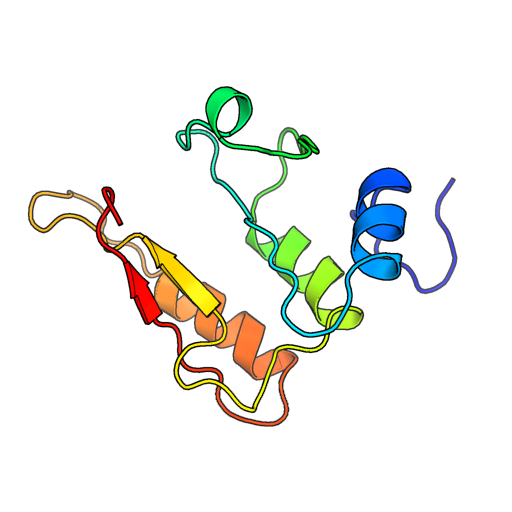 C C . LEU A 1 95 ? 6.515 -4.151 8.929 1.00 95.00 95 LEU A C 1
ATOM 753 O O . LEU A 1 95 ? 5.777 -4.165 9.913 1.00 95.00 95 LEU A O 1
ATOM 757 N N . ASP A 1 96 ? 7.776 -4.576 8.976 1.00 92.81 96 ASP A N 1
ATOM 758 C CA . ASP A 1 96 ? 8.401 -5.164 10.166 1.00 92.81 96 ASP A CA 1
ATOM 759 C C . ASP A 1 96 ? 8.468 -4.177 11.347 1.00 92.81 96 ASP A C 1
ATOM 761 O O . ASP A 1 96 ? 8.529 -4.590 12.503 1.00 92.81 96 ASP A O 1
ATOM 765 N N . THR A 1 97 ? 8.431 -2.865 11.081 1.00 93.69 97 THR A N 1
ATOM 766 C CA . THR A 1 97 ? 8.409 -1.832 12.130 1.00 93.69 97 THR A CA 1
ATOM 767 C C . THR A 1 97 ? 7.053 -1.753 12.836 1.00 93.69 97 THR A C 1
ATOM 769 O O . THR A 1 97 ? 7.003 -1.459 14.031 1.00 93.69 97 THR A O 1
ATOM 772 N N . TYR A 1 98 ? 5.950 -1.990 12.119 1.00 93.00 98 TYR A N 1
ATOM 773 C CA . TYR A 1 98 ? 4.592 -1.840 12.662 1.00 93.00 98 TYR A CA 1
ATOM 774 C C . TYR A 1 98 ? 3.944 -3.165 13.061 1.00 93.00 98 TYR A C 1
ATOM 776 O O . TYR A 1 98 ? 3.029 -3.168 13.883 1.00 93.00 98 TYR A O 1
ATOM 784 N N . ASN A 1 99 ? 4.426 -4.289 12.531 1.00 87.44 99 ASN A N 1
ATOM 785 C CA . ASN A 1 99 ? 3.862 -5.603 12.808 1.00 87.44 99 ASN A CA 1
ATOM 786 C C . ASN A 1 99 ? 4.718 -6.379 13.812 1.00 87.44 99 ASN A C 1
ATOM 788 O O . ASN A 1 99 ? 5.929 -6.505 13.676 1.00 87.44 99 ASN A O 1
ATOM 792 N N . SER A 1 100 ? 4.078 -6.976 14.823 1.00 82.88 100 SER A N 1
ATOM 793 C CA . SER A 1 100 ? 4.777 -7.811 15.816 1.00 82.88 100 SER A CA 1
ATOM 794 C C . SER A 1 10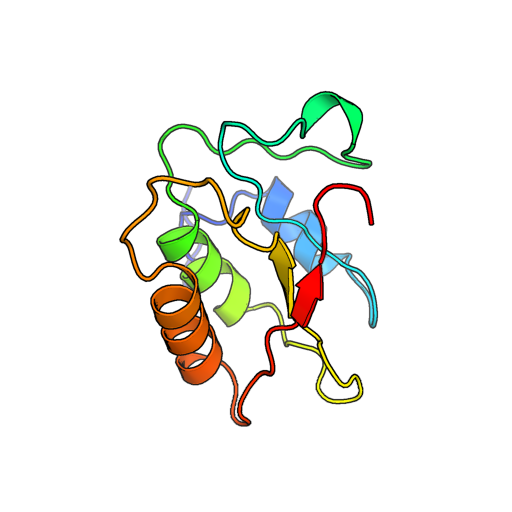0 ? 5.243 -9.164 15.263 1.00 82.88 100 SER A C 1
ATOM 796 O O . SER A 1 100 ? 5.971 -9.887 15.941 1.00 82.88 100 SER A O 1
ATOM 798 N N . LYS A 1 101 ? 4.787 -9.535 14.064 1.00 83.00 101 LYS A N 1
ATOM 799 C CA . LYS A 1 101 ? 5.180 -10.749 13.347 1.00 83.00 101 LYS A CA 1
ATOM 800 C C . LYS A 1 101 ? 5.685 -10.365 11.953 1.00 83.00 101 LYS A C 1
ATOM 802 O O . LYS A 1 101 ? 5.141 -9.418 11.378 1.00 83.00 101 LYS A O 1
ATOM 807 N N . PRO A 1 102 ? 6.661 -11.108 11.398 1.00 82.62 102 PRO A N 1
ATOM 808 C CA . PRO A 1 102 ? 7.097 -10.913 10.022 1.00 82.62 102 PRO A CA 1
ATOM 809 C C . PRO A 1 102 ? 5.905 -10.949 9.068 1.00 82.62 102 PRO A C 1
ATOM 811 O O . PRO A 1 102 ? 5.065 -11.847 9.147 1.00 82.62 102 PRO A O 1
ATOM 814 N N . THR A 1 103 ? 5.822 -9.947 8.198 1.00 90.50 103 THR A N 1
ATOM 815 C CA . THR A 1 103 ? 4.765 -9.851 7.189 1.00 90.50 103 THR A CA 1
ATOM 816 C C . THR A 1 103 ? 5.296 -10.395 5.876 1.00 90.50 103 THR A C 1
ATOM 818 O O . THR A 1 103 ? 6.257 -9.851 5.341 1.00 90.50 103 THR A O 1
ATOM 821 N N . ASN A 1 104 ? 4.686 -11.453 5.353 1.00 92.81 104 ASN A N 1
ATOM 822 C CA . ASN A 1 104 ? 5.104 -12.026 4.079 1.00 92.81 104 ASN A CA 1
ATOM 823 C C . ASN A 1 104 ? 4.518 -11.218 2.919 1.00 92.81 104 ASN A C 1
ATOM 825 O O . ASN A 1 104 ? 3.301 -11.182 2.737 1.00 92.81 104 ASN A O 1
ATOM 829 N N . ILE A 1 105 ? 5.384 -10.614 2.109 1.00 96.44 105 ILE A N 1
ATOM 830 C CA . ILE A 1 105 ? 4.972 -9.940 0.876 1.00 96.44 105 ILE A CA 1
ATOM 831 C C . ILE A 1 105 ? 4.824 -10.979 -0.244 1.00 96.44 105 ILE A C 1
ATOM 833 O O . ILE A 1 105 ? 5.792 -11.646 -0.612 1.00 96.44 105 ILE A O 1
ATOM 837 N N . GLY A 1 106 ? 3.618 -11.100 -0.797 1.00 96.69 106 GLY A N 1
ATOM 838 C CA . GLY A 1 106 ? 3.346 -11.848 -2.021 1.00 96.69 106 GLY A CA 1
ATOM 839 C C . GLY A 1 106 ? 3.697 -11.036 -3.273 1.00 96.69 106 GLY A C 1
ATOM 840 O O . GLY A 1 106 ? 3.621 -9.806 -3.273 1.00 96.69 106 GLY A O 1
ATOM 841 N N . LEU A 1 107 ? 4.070 -11.720 -4.358 1.00 96.69 107 LEU A N 1
ATOM 842 C CA . LEU A 1 107 ? 4.342 -11.094 -5.656 1.00 96.69 107 LEU A CA 1
ATOM 843 C C . LEU A 1 107 ? 3.309 -11.537 -6.688 1.00 96.69 107 LEU A C 1
ATOM 845 O O . LEU A 1 107 ? 3.209 -12.731 -6.967 1.00 96.69 107 LEU A O 1
ATOM 849 N N . LEU A 1 108 ? 2.607 -10.568 -7.268 1.00 95.94 108 LEU A N 1
ATOM 850 C CA . LEU A 1 108 ? 1.607 -10.771 -8.319 1.00 95.94 108 LEU A CA 1
ATOM 851 C C . LEU A 1 108 ? 2.186 -10.405 -9.682 1.00 95.94 108 LEU A C 1
ATOM 853 O O . LEU A 1 108 ? 2.956 -9.442 -9.787 1.00 95.94 108 LEU A O 1
ATOM 857 N N . ASP A 1 109 ? 1.817 -11.142 -10.727 1.00 93.81 109 ASP A N 1
ATOM 858 C CA . ASP A 1 109 ? 2.131 -10.707 -12.080 1.00 93.81 109 ASP A CA 1
ATOM 859 C C . ASP A 1 109 ? 1.208 -9.546 -12.468 1.00 93.81 109 ASP A C 1
ATOM 861 O O . ASP A 1 109 ? 0.140 -9.341 -11.906 1.00 93.81 109 ASP A O 1
ATOM 865 N N . ARG A 1 110 ? 1.620 -8.733 -13.443 1.00 89.69 110 ARG A N 1
ATOM 866 C CA . ARG A 1 110 ? 0.899 -7.500 -13.815 1.00 89.69 110 ARG A CA 1
ATOM 867 C C . ARG A 1 110 ? -0.565 -7.728 -14.239 1.00 89.69 110 ARG A C 1
ATOM 869 O O . ARG A 1 110 ? -1.330 -6.767 -14.289 1.00 89.69 110 ARG A O 1
ATOM 876 N N . GLN A 1 111 ? -0.896 -8.944 -14.662 1.00 89.19 111 GLN A N 1
ATOM 877 C CA . GLN A 1 111 ? -2.204 -9.308 -15.211 1.00 89.19 111 GLN A CA 1
ATOM 878 C C . GLN A 1 111 ? -3.106 -10.019 -14.197 1.00 89.19 111 GLN A C 1
ATOM 880 O O . GLN A 1 111 ? -4.282 -10.206 -14.510 1.00 89.19 111 GLN A O 1
ATOM 885 N N . ASP A 1 112 ? -2.554 -10.403 -13.043 1.00 84.31 112 ASP A N 1
ATOM 886 C CA . ASP A 1 112 ? -3.289 -11.025 -11.941 1.00 84.31 112 ASP A CA 1
ATOM 887 C C . ASP A 1 112 ? -3.963 -9.948 -11.077 1.00 84.31 112 ASP A C 1
ATOM 889 O O . ASP A 1 112 ? -5.126 -10.173 -10.668 1.00 84.31 112 ASP A O 1
#

Radius of gyration: 14.71 Å; Cα contacts (8 Å, |Δi|>4): 75; chains: 1; bounding box: 33×38×36 Å

pLDDT: mean 93.23, std 4.94, range [55.44, 97.38]